Protein AF-A0A941DU02-F1 (afdb_monomer_lite)

Sequence (100 aa):
DTREGNSEVDEASIPEVTQWWKENVGSQDEQAYTRQVIERFDKDESLKLLIVVDKLLTGFDEPKNTVLYIDKPLKEHNLIQAIARVNRLHPLKKFGLLID

Foldseek 3Di:
DDDPDDPPVPPVPQPPVNVCCCVPVNPDDPVVVVVVVLVCCQVPPVDDDDDDDPPCLPDRADLPQAEDEDPDPDDDPSVVSVLVRQARDDPVYPGHYYHD

Structure (mmCIF, N/CA/C/O backbone):
data_AF-A0A941DU02-F1
#
_entry.id   AF-A0A941DU02-F1
#
loop_
_atom_site.group_PDB
_atom_site.id
_atom_site.type_symbol
_atom_site.label_atom_id
_atom_site.label_alt_id
_atom_site.label_comp_id
_atom_site.label_asym_id
_atom_site.label_entity_id
_atom_site.label_seq_id
_atom_site.pdbx_PDB_ins_code
_atom_site.Cartn_x
_atom_site.Cartn_y
_atom_site.Cartn_z
_atom_site.occupancy
_atom_site.B_iso_or_equiv
_atom_site.auth_seq_id
_atom_site.auth_comp_id
_atom_site.auth_asym_id
_atom_site.auth_atom_id
_atom_site.pdbx_PDB_model_num
ATOM 1 N N . ASP A 1 1 ? -24.530 3.353 49.817 1.00 46.25 1 ASP A N 1
ATOM 2 C CA . ASP A 1 1 ? -25.276 3.779 48.626 1.00 46.25 1 ASP A CA 1
ATOM 3 C C . ASP A 1 1 ? -24.452 4.831 47.894 1.00 46.25 1 ASP A C 1
ATOM 5 O O . ASP A 1 1 ? -24.603 6.030 48.097 1.00 46.25 1 ASP A O 1
ATOM 9 N N . THR A 1 2 ? -23.421 4.366 47.192 1.00 43.31 2 THR A N 1
ATOM 10 C CA . THR A 1 2 ? -22.494 5.212 46.435 1.00 43.31 2 THR A CA 1
ATOM 11 C C . THR A 1 2 ? -22.885 5.089 44.979 1.00 43.31 2 THR A C 1
ATOM 13 O O . THR A 1 2 ? -22.647 4.059 44.358 1.00 43.31 2 THR A O 1
ATOM 16 N N . ARG A 1 3 ? -23.548 6.148 44.515 1.00 44.84 3 ARG A N 1
ATOM 17 C CA . ARG A 1 3 ? -24.052 6.377 43.163 1.00 44.84 3 ARG A CA 1
ATOM 18 C C . ARG A 1 3 ? -23.071 5.858 42.112 1.00 44.84 3 ARG A C 1
ATOM 20 O O . ARG A 1 3 ? -21.971 6.391 41.977 1.00 44.84 3 ARG A O 1
ATOM 27 N N . GLU A 1 4 ? -23.522 4.848 41.374 1.00 48.69 4 GLU A N 1
ATOM 28 C CA . GLU A 1 4 ? -23.019 4.474 40.058 1.00 48.69 4 GLU A CA 1
ATOM 29 C C . GLU A 1 4 ? -23.093 5.713 39.157 1.00 48.69 4 GLU A C 1
ATOM 31 O O . GLU A 1 4 ? -24.159 6.138 38.714 1.00 48.69 4 GLU A O 1
ATOM 36 N N . GLY A 1 5 ? -21.952 6.374 38.985 1.00 44.88 5 GLY A N 1
ATOM 37 C CA . GLY A 1 5 ? -21.780 7.429 38.002 1.00 44.88 5 GLY A CA 1
ATOM 38 C C . GLY A 1 5 ? -21.417 6.778 36.681 1.00 44.88 5 GLY A C 1
ATOM 39 O O . GLY A 1 5 ? -20.276 6.358 36.514 1.00 44.88 5 GLY A O 1
ATOM 40 N N . ASN A 1 6 ? -22.399 6.685 35.786 1.00 45.78 6 ASN A N 1
ATOM 41 C CA . ASN A 1 6 ? -22.239 6.359 34.374 1.00 45.78 6 ASN A CA 1
ATOM 42 C C . ASN A 1 6 ? -20.953 6.971 33.804 1.00 45.78 6 ASN A C 1
ATOM 44 O O . ASN A 1 6 ? -20.873 8.181 33.601 1.00 45.78 6 ASN A O 1
ATOM 48 N N . SER A 1 7 ? -19.969 6.133 33.486 1.00 48.91 7 SER A N 1
ATOM 49 C CA . SER A 1 7 ? -19.001 6.440 32.438 1.00 48.91 7 SER A CA 1
ATOM 50 C C . SER A 1 7 ? -19.538 5.864 31.131 1.00 48.91 7 SER A C 1
ATOM 52 O O . SER A 1 7 ? -18.951 4.949 30.553 1.00 48.91 7 SER A O 1
ATOM 54 N N . GLU A 1 8 ? -20.697 6.362 30.700 1.00 50.62 8 GLU A N 1
ATOM 55 C CA . GLU A 1 8 ? -21.057 6.306 29.289 1.00 50.62 8 GLU A CA 1
ATOM 56 C C . GLU A 1 8 ? -20.064 7.242 28.605 1.00 50.62 8 GLU A C 1
ATOM 58 O O . GLU A 1 8 ? -20.170 8.464 28.672 1.00 50.62 8 GLU A O 1
ATOM 63 N N . VAL A 1 9 ? -18.986 6.661 28.078 1.00 58.16 9 VAL A N 1
ATOM 64 C CA . VAL A 1 9 ? -18.112 7.367 27.148 1.00 58.16 9 VAL A CA 1
ATOM 65 C C . VAL A 1 9 ? -19.021 7.761 25.994 1.00 58.16 9 VAL A C 1
ATOM 67 O O . VAL A 1 9 ? -19.485 6.864 25.295 1.00 58.16 9 VAL A O 1
ATOM 70 N N . ASP A 1 10 ? -19.323 9.057 25.860 1.00 54.53 10 ASP A N 1
ATOM 71 C CA . ASP A 1 10 ? -20.136 9.607 24.771 1.00 54.53 10 ASP A CA 1
ATOM 72 C C . ASP A 1 10 ? -19.702 8.942 23.459 1.00 54.53 10 ASP A C 1
ATOM 74 O O . ASP A 1 10 ? -18.607 9.212 22.955 1.00 54.53 10 ASP A O 1
ATOM 78 N N . GLU A 1 11 ? -20.541 8.057 22.910 1.00 54.38 11 GLU A N 1
ATOM 79 C CA . GLU A 1 11 ? -20.277 7.368 21.637 1.00 54.38 11 GLU A CA 1
ATOM 80 C C . GLU A 1 11 ? -20.006 8.383 20.513 1.00 54.38 11 GLU A C 1
ATOM 82 O O . GLU A 1 11 ? -19.260 8.099 19.583 1.00 54.38 11 GLU A O 1
ATOM 87 N N . ALA A 1 12 ? -20.513 9.613 20.660 1.00 56.22 12 ALA A N 1
ATOM 88 C CA . ALA A 1 12 ? -20.277 10.744 19.767 1.00 56.22 12 ALA A CA 1
ATOM 89 C C . ALA A 1 12 ? -18.834 11.301 19.777 1.00 56.22 12 ALA A C 1
ATOM 91 O O . ALA A 1 12 ? -18.478 12.069 18.885 1.00 56.22 12 ALA A O 1
ATOM 92 N N . SER A 1 13 ? -18.009 10.959 20.773 1.00 59.50 13 SER A N 1
ATOM 93 C CA . SER A 1 13 ? -16.625 11.449 20.924 1.00 59.50 13 SER A CA 1
ATOM 94 C C . SER A 1 13 ? -15.574 10.427 20.476 1.00 59.50 13 SER A C 1
ATOM 96 O O . SER A 1 13 ? -14.384 10.737 20.378 1.00 59.50 13 SER A O 1
ATOM 98 N N . ILE A 1 14 ? -15.987 9.189 20.193 1.00 62.38 14 ILE A N 1
ATOM 99 C CA . ILE A 1 14 ? -15.076 8.152 19.718 1.00 62.38 14 ILE A CA 1
ATOM 100 C C . ILE A 1 14 ? -14.797 8.431 18.236 1.00 62.38 14 ILE A C 1
ATOM 102 O O . ILE A 1 14 ? -15.736 8.460 17.442 1.00 62.38 14 ILE A O 1
ATOM 106 N N . PRO A 1 15 ? -13.530 8.634 17.824 1.00 81.25 15 PRO A N 1
ATOM 107 C CA . PRO A 1 15 ? -13.211 8.774 16.411 1.00 81.25 15 PRO A CA 1
ATOM 108 C C . PRO A 1 15 ? -13.752 7.568 15.638 1.00 81.25 15 PRO A C 1
ATOM 110 O O . PRO A 1 15 ? -13.538 6.433 16.064 1.00 81.25 15 PRO A O 1
ATOM 113 N N . GLU A 1 16 ? -14.404 7.799 14.498 1.00 81.00 16 GLU A N 1
ATOM 114 C CA . GLU A 1 16 ? -15.013 6.752 13.657 1.00 81.00 16 GLU A CA 1
ATOM 115 C C . GLU A 1 16 ? -14.043 5.587 13.386 1.00 81.00 16 GLU A C 1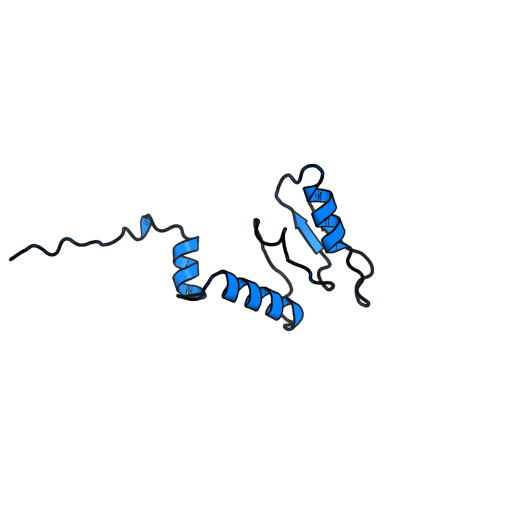
ATOM 117 O O . GLU A 1 16 ? -14.410 4.416 13.446 1.00 81.00 16 GLU A O 1
ATOM 122 N N . VAL A 1 17 ? -12.756 5.900 13.206 1.00 78.62 17 VAL A N 1
ATOM 123 C CA . VAL A 1 17 ? -11.678 4.916 13.036 1.00 78.62 17 VAL A CA 1
ATOM 124 C C . VAL A 1 17 ? -11.495 3.990 14.245 1.00 78.62 17 VAL A C 1
ATOM 126 O O . VAL A 1 17 ? -11.238 2.800 14.078 1.00 78.62 17 VAL A O 1
ATOM 129 N N . THR A 1 18 ? -11.645 4.505 15.464 1.00 80.56 18 THR A N 1
ATOM 130 C CA . THR A 1 18 ? -11.509 3.735 16.706 1.00 80.56 18 THR A CA 1
ATOM 131 C C . THR A 1 18 ? -12.695 2.793 16.883 1.00 80.56 18 THR A C 1
ATOM 133 O O . THR A 1 18 ? -12.516 1.645 17.293 1.00 80.56 18 THR A O 1
ATOM 136 N N . GLN A 1 19 ? -13.900 3.256 16.538 1.00 84.75 19 GLN A N 1
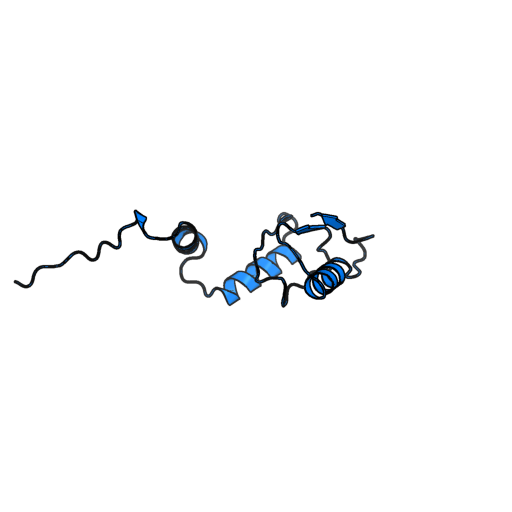ATOM 137 C CA . GLN A 1 19 ? -15.094 2.417 16.536 1.00 84.75 19 GLN A CA 1
ATOM 138 C C . GLN A 1 19 ? -14.980 1.309 15.484 1.00 84.75 19 GLN A C 1
ATOM 140 O O . GLN A 1 19 ? -15.102 0.130 15.819 1.00 84.75 19 GLN A O 1
ATOM 145 N N . TRP A 1 20 ? -14.633 1.670 14.246 1.00 85.94 20 TRP A N 1
ATOM 146 C CA . TRP A 1 20 ? -14.424 0.710 13.167 1.00 85.94 20 TRP A CA 1
ATOM 147 C C . TRP A 1 20 ? -13.377 -0.344 13.541 1.00 85.94 20 TRP A C 1
ATOM 149 O O . TRP A 1 20 ? -13.601 -1.537 13.335 1.00 85.94 20 TRP A O 1
ATOM 159 N N . TRP A 1 21 ? -12.254 0.069 14.141 1.00 83.69 21 TRP A N 1
ATOM 160 C CA . TRP A 1 21 ? -11.203 -0.852 14.579 1.00 83.69 21 TRP A CA 1
ATOM 161 C C . TRP A 1 21 ? -11.734 -1.877 15.581 1.00 83.69 21 TRP A C 1
ATO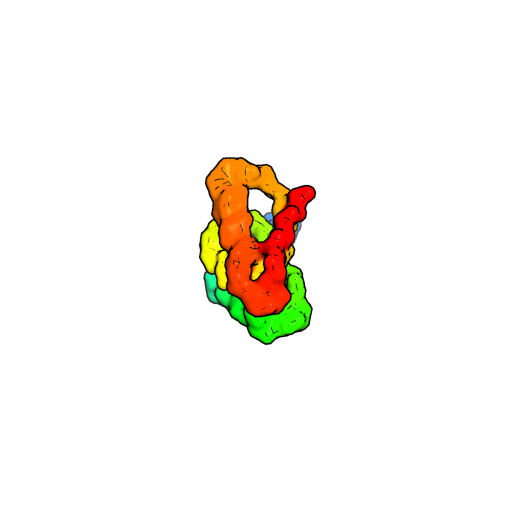M 163 O O . TRP A 1 21 ? -11.505 -3.076 15.429 1.00 83.69 21 TRP A O 1
ATOM 173 N N . LYS A 1 22 ? -12.491 -1.426 16.583 1.00 85.12 22 LYS A N 1
ATOM 174 C CA . LYS A 1 22 ? -13.087 -2.311 17.588 1.00 85.12 22 LYS A CA 1
ATOM 175 C C . LYS A 1 22 ? -14.066 -3.313 16.965 1.00 85.12 22 LYS A C 1
ATOM 177 O O . LYS A 1 22 ? -14.087 -4.465 17.386 1.00 85.12 22 LYS A O 1
ATOM 182 N N . GLU A 1 23 ? -14.845 -2.893 15.973 1.00 87.25 23 GLU A N 1
ATOM 183 C CA . GLU A 1 23 ? -15.848 -3.734 15.306 1.00 87.25 23 GLU A CA 1
ATOM 184 C C . GLU A 1 23 ? -15.239 -4.736 14.310 1.00 87.25 23 GLU A C 1
ATOM 186 O O . GLU A 1 23 ? -15.741 -5.851 14.183 1.00 87.25 23 GLU A O 1
ATOM 191 N N . ASN A 1 24 ? -14.152 -4.368 13.622 1.00 84.62 24 ASN A N 1
ATOM 192 C CA . ASN A 1 24 ? -13.610 -5.141 12.494 1.00 84.62 24 ASN A CA 1
ATOM 193 C C . ASN A 1 24 ? -12.297 -5.872 12.815 1.00 84.62 24 ASN A C 1
ATOM 195 O O . ASN A 1 24 ? -12.008 -6.909 12.222 1.00 84.62 24 ASN A O 1
ATOM 199 N N . VAL A 1 25 ? -11.499 -5.339 13.741 1.00 85.69 25 VAL A N 1
ATOM 200 C CA . VAL A 1 25 ? -10.195 -5.892 14.155 1.00 85.69 25 VAL A CA 1
ATOM 201 C C . VAL A 1 25 ? -10.247 -6.418 15.594 1.00 85.69 25 VAL A C 1
ATOM 203 O O . VAL A 1 25 ? -9.540 -7.362 15.951 1.00 85.69 25 VAL A O 1
ATOM 206 N N . GLY A 1 26 ? -11.117 -5.846 16.430 1.00 85.25 26 GLY A N 1
ATOM 207 C CA . GLY A 1 26 ? -11.317 -6.275 17.809 1.00 85.25 26 GLY A CA 1
ATOM 208 C C . GLY A 1 26 ? -10.142 -5.900 18.710 1.00 85.25 26 GLY A C 1
ATOM 209 O O . GLY A 1 26 ? -9.666 -4.766 18.702 1.00 85.25 26 GLY A O 1
ATOM 210 N N . SER A 1 27 ? -9.681 -6.857 19.518 1.00 83.06 27 SER A N 1
ATOM 211 C CA . SER A 1 27 ? -8.568 -6.681 20.464 1.00 83.06 27 SER A CA 1
ATOM 212 C C . SER A 1 27 ? -7.210 -7.103 19.897 1.00 83.06 27 SER A C 1
ATOM 214 O O . SER A 1 27 ? -6.268 -7.329 20.659 1.00 83.06 27 SER A O 1
ATOM 216 N N . GLN A 1 28 ? -7.112 -7.304 18.583 1.00 82.25 28 GLN A N 1
ATOM 217 C CA . GLN A 1 28 ? -5.871 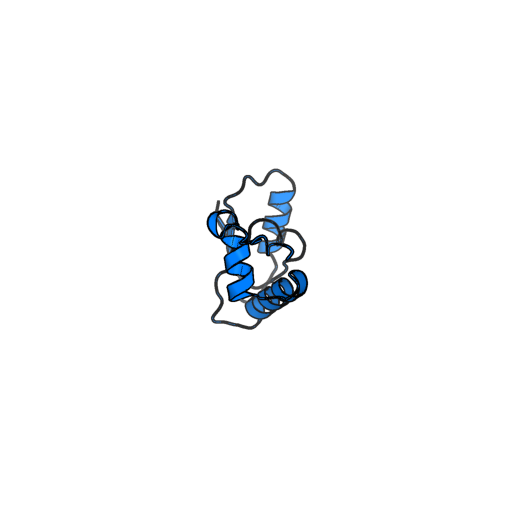-7.731 17.953 1.00 82.25 28 GLN A CA 1
ATOM 218 C C . GLN A 1 28 ? -4.832 -6.601 17.959 1.00 82.25 28 GLN A C 1
ATOM 220 O O . GLN A 1 28 ? -5.152 -5.432 17.747 1.00 82.25 28 GLN A O 1
ATOM 225 N N . ASP A 1 29 ? -3.572 -6.975 18.185 1.00 85.56 29 ASP A N 1
ATOM 226 C CA . ASP A 1 29 ? -2.437 -6.061 18.094 1.00 85.56 29 ASP A CA 1
ATOM 227 C C . ASP A 1 29 ? -2.293 -5.481 16.675 1.00 85.56 29 ASP A C 1
ATOM 229 O O . ASP A 1 29 ? -2.374 -6.200 15.672 1.00 85.56 29 ASP A O 1
ATOM 233 N N . GLU A 1 30 ? -2.033 -4.176 16.593 1.00 81.19 30 GLU A N 1
ATOM 234 C CA . GLU A 1 30 ? -1.947 -3.440 15.331 1.00 81.19 30 GLU A CA 1
ATOM 235 C C . GLU A 1 30 ? -0.839 -3.985 14.415 1.00 81.19 30 GLU A C 1
ATOM 237 O O . GLU A 1 30 ? -1.022 -4.092 13.197 1.00 81.19 30 GLU A O 1
ATOM 242 N N . GLN A 1 31 ? 0.310 -4.377 14.980 1.00 80.56 31 GLN A N 1
ATOM 243 C CA . GLN A 1 31 ? 1.422 -4.913 14.192 1.00 80.56 31 GLN A CA 1
ATOM 244 C C . GLN A 1 31 ? 1.100 -6.310 13.663 1.00 80.56 31 GLN A C 1
ATOM 246 O O . GLN A 1 31 ? 1.469 -6.654 12.537 1.00 80.56 31 GLN A O 1
ATOM 251 N N . ALA A 1 32 ? 0.419 -7.135 14.459 1.00 84.25 32 ALA A N 1
ATOM 252 C CA . ALA A 1 32 ? -0.070 -8.435 14.014 1.00 84.25 32 ALA A CA 1
ATOM 253 C C . ALA A 1 32 ? -1.100 -8.293 12.883 1.00 84.25 32 ALA A C 1
ATOM 255 O O . ALA A 1 32 ? -0.972 -8.972 11.865 1.00 84.25 32 ALA A O 1
ATOM 256 N N . TYR A 1 33 ? -2.072 -7.385 13.023 1.00 85.12 33 TYR A N 1
ATOM 257 C CA . TYR A 1 33 ? -3.063 -7.099 11.978 1.00 85.12 33 TYR A CA 1
ATOM 258 C C . TYR A 1 33 ? -2.403 -6.610 10.685 1.00 85.12 33 TYR A C 1
ATOM 260 O O . TYR A 1 33 ? -2.644 -7.160 9.613 1.00 85.12 33 TYR A O 1
ATOM 268 N N . THR A 1 34 ? -1.482 -5.650 10.789 1.00 81.38 34 THR A N 1
ATOM 269 C CA . THR A 1 34 ? -0.756 -5.110 9.630 1.00 81.38 34 THR A CA 1
ATOM 270 C C . THR A 1 34 ? 0.011 -6.202 8.884 1.00 81.38 34 THR A C 1
ATOM 272 O O . THR A 1 34 ? -0.079 -6.291 7.660 1.00 81.38 34 THR A O 1
ATOM 275 N N . ARG A 1 35 ? 0.726 -7.080 9.604 1.00 82.12 35 ARG A N 1
ATOM 276 C CA . ARG A 1 35 ? 1.440 -8.213 8.989 1.00 82.12 35 ARG A CA 1
ATOM 277 C C . ARG A 1 35 ? 0.493 -9.159 8.256 1.00 82.12 35 ARG A C 1
ATOM 279 O O . ARG A 1 35 ? 0.781 -9.534 7.126 1.00 82.12 35 ARG A O 1
ATOM 286 N N . GLN A 1 36 ? -0.647 -9.493 8.858 1.00 85.06 36 GLN A N 1
ATOM 287 C CA . GLN A 1 36 ? -1.642 -10.365 8.229 1.00 85.06 36 GLN A CA 1
ATOM 288 C C . GLN A 1 36 ? -2.247 -9.747 6.965 1.00 85.06 36 GLN A C 1
ATOM 290 O O . GLN A 1 36 ? -2.422 -10.453 5.976 1.00 85.06 36 GLN A O 1
ATOM 295 N N . VAL A 1 37 ? -2.533 -8.442 6.963 1.00 85.12 37 VAL A N 1
ATOM 296 C CA . VAL A 1 37 ? -3.050 -7.740 5.777 1.00 85.12 37 VAL A CA 1
ATOM 297 C C . VAL A 1 37 ? -2.023 -7.744 4.643 1.00 85.12 37 VAL A C 1
ATOM 299 O O . VAL A 1 37 ? -2.390 -8.003 3.499 1.00 85.12 37 VAL A O 1
ATOM 302 N N . ILE A 1 38 ? -0.742 -7.517 4.950 1.00 81.25 38 ILE A N 1
ATOM 303 C CA . ILE A 1 38 ? 0.343 -7.571 3.957 1.00 81.25 38 ILE A CA 1
ATOM 304 C C . ILE A 1 38 ? 0.498 -8.991 3.400 1.00 81.25 38 ILE A C 1
ATOM 306 O O . ILE A 1 38 ? 0.518 -9.169 2.186 1.00 81.25 38 ILE A O 1
ATOM 310 N N . GLU A 1 39 ? 0.547 -10.012 4.260 1.00 83.88 39 GLU A N 1
ATOM 311 C CA . GLU A 1 39 ? 0.624 -11.408 3.811 1.00 83.88 39 GLU A CA 1
ATOM 312 C C . GLU A 1 39 ? -0.585 -11.818 2.971 1.00 83.88 39 GLU A C 1
ATOM 314 O O . GLU A 1 39 ? -0.456 -12.569 2.003 1.00 83.88 39 GLU A O 1
ATOM 319 N N . ARG A 1 40 ? -1.772 -11.332 3.340 1.00 86.50 40 ARG A N 1
ATOM 320 C CA . ARG A 1 40 ? -2.983 -11.556 2.563 1.00 86.50 40 ARG A CA 1
ATOM 321 C C . ARG A 1 40 ? -2.879 -10.884 1.200 1.00 86.50 40 ARG A C 1
ATOM 323 O O . ARG A 1 40 ? -3.256 -11.507 0.225 1.00 86.50 40 ARG A O 1
ATOM 330 N N . PHE A 1 41 ? -2.340 -9.672 1.106 1.00 83.88 41 PHE A N 1
ATOM 331 C CA . PHE A 1 41 ? -2.146 -8.992 -0.177 1.00 83.88 41 PHE A CA 1
ATOM 332 C C . PHE A 1 41 ? -1.205 -9.753 -1.127 1.00 83.88 41 PHE A C 1
ATOM 334 O O . PHE A 1 41 ? -1.431 -9.751 -2.334 1.00 83.88 41 PHE A O 1
ATOM 341 N N . ASP A 1 42 ? -0.201 -10.458 -0.603 1.00 80.88 42 ASP A N 1
ATOM 342 C CA . ASP A 1 42 ? 0.659 -11.326 -1.420 1.00 80.88 42 ASP A CA 1
ATOM 343 C C . ASP A 1 42 ? -0.064 -12.609 -1.889 1.00 80.88 42 ASP A C 1
ATOM 345 O O . ASP A 1 42 ? 0.048 -13.014 -3.054 1.00 80.88 42 ASP A O 1
ATOM 349 N N . LYS A 1 43 ? -0.813 -13.257 -0.985 1.00 84.44 43 LYS A N 1
ATOM 350 C CA . LYS A 1 43 ? -1.383 -14.603 -1.193 1.00 84.44 43 LYS A CA 1
ATOM 351 C C . LYS A 1 43 ? -2.791 -14.617 -1.801 1.00 84.44 43 LYS A C 1
ATOM 353 O O . LYS A 1 43 ? -3.151 -15.582 -2.469 1.00 84.44 43 LYS A O 1
ATOM 358 N N . ASP A 1 44 ? -3.605 -13.602 -1.530 1.00 85.56 44 ASP A N 1
ATOM 359 C CA . ASP A 1 44 ? -5.016 -13.518 -1.916 1.00 85.56 44 ASP A CA 1
ATOM 360 C C . ASP A 1 44 ? -5.155 -12.767 -3.241 1.00 85.56 44 ASP A C 1
ATOM 362 O O . ASP A 1 44 ? -5.132 -11.538 -3.297 1.00 85.56 44 ASP A O 1
ATOM 366 N N . GLU A 1 45 ? -5.352 -13.511 -4.329 1.00 81.06 45 GLU A N 1
ATOM 367 C CA . GLU A 1 45 ? -5.525 -12.913 -5.651 1.00 81.06 45 GLU A CA 1
ATOM 368 C C . GLU A 1 45 ? -6.773 -12.024 -5.761 1.00 81.06 45 GLU A C 1
ATOM 370 O O . GLU A 1 45 ? -6.835 -11.208 -6.680 1.00 81.06 45 GLU A O 1
ATOM 375 N N . SER A 1 46 ? -7.760 -12.138 -4.867 1.00 86.62 46 SER A N 1
ATOM 376 C CA . SER A 1 46 ? -8.948 -11.275 -4.892 1.00 86.62 46 SER A CA 1
ATOM 377 C C . SER A 1 46 ? -8.673 -9.872 -4.340 1.00 86.62 46 SER A C 1
ATOM 379 O O . SER A 1 46 ? -9.361 -8.916 -4.709 1.00 86.62 46 SER A O 1
ATOM 381 N N . LEU A 1 47 ? -7.639 -9.716 -3.507 1.00 84.38 47 LEU A N 1
ATOM 382 C CA . LEU A 1 47 ? -7.278 -8.441 -2.904 1.00 84.38 47 LEU A CA 1
ATOM 383 C C . LEU A 1 47 ? -6.394 -7.636 -3.866 1.00 84.38 47 LEU A C 1
ATOM 385 O O . LEU A 1 47 ? -5.215 -7.919 -4.047 1.00 84.38 47 LEU A O 1
ATOM 389 N N . LYS A 1 48 ? -6.979 -6.622 -4.516 1.00 83.19 48 LYS A N 1
ATOM 390 C CA . LYS A 1 48 ? -6.293 -5.816 -5.547 1.00 83.19 48 LYS A CA 1
ATOM 391 C C . LYS A 1 48 ? -5.886 -4.412 -5.103 1.00 83.19 48 LYS A C 1
ATOM 393 O O . LYS A 1 48 ? -5.078 -3.785 -5.782 1.00 83.19 48 LYS A O 1
ATOM 398 N N . LEU A 1 49 ? -6.442 -3.911 -4.000 1.00 82.88 49 LEU A N 1
ATOM 399 C CA . LEU A 1 49 ? -6.230 -2.544 -3.528 1.00 82.88 49 LEU A CA 1
ATOM 400 C C . LEU A 1 49 ? -5.917 -2.541 -2.034 1.00 82.88 49 LEU A C 1
ATOM 402 O O . LEU A 1 49 ? -6.614 -3.177 -1.247 1.00 82.88 49 LEU A O 1
ATOM 406 N N . LEU A 1 50 ? -4.890 -1.784 -1.663 1.00 82.25 50 LEU A N 1
ATOM 407 C CA . LEU A 1 50 ? -4.518 -1.521 -0.282 1.00 82.25 50 LEU A CA 1
ATOM 408 C C . LEU A 1 50 ? -4.374 -0.006 -0.109 1.00 82.25 50 LEU A C 1
ATOM 410 O O . LEU A 1 50 ? -3.568 0.617 -0.796 1.00 82.25 50 LEU A O 1
ATOM 414 N N . ILE A 1 51 ? -5.171 0.581 0.783 1.00 80.69 51 ILE A N 1
ATOM 415 C CA . ILE A 1 51 ? -5.161 2.023 1.066 1.00 80.69 51 ILE A CA 1
ATOM 416 C C . ILE A 1 51 ? -4.374 2.254 2.346 1.00 80.69 51 ILE A C 1
ATOM 418 O O . ILE A 1 51 ? -4.672 1.638 3.369 1.00 80.69 51 ILE A O 1
ATOM 422 N N . VAL A 1 52 ? -3.386 3.147 2.295 1.00 73.56 52 VAL A N 1
ATOM 423 C CA . VAL A 1 52 ? -2.490 3.436 3.419 1.00 73.56 52 VAL A CA 1
ATOM 424 C C . VAL A 1 52 ? -2.181 4.916 3.534 1.00 73.56 52 VAL A C 1
ATOM 426 O O . VAL A 1 52 ? -2.082 5.610 2.530 1.00 73.56 52 VAL A O 1
ATOM 429 N N . VAL A 1 53 ? -2.012 5.383 4.772 1.00 65.88 53 VAL A N 1
ATOM 430 C CA . VAL A 1 53 ? -1.763 6.800 5.076 1.00 65.88 53 VAL A CA 1
ATOM 431 C C . VAL A 1 53 ? -0.270 7.060 5.284 1.00 65.88 53 VAL A C 1
ATOM 433 O O . VAL A 1 53 ? 0.334 7.795 4.515 1.00 65.88 53 VAL A O 1
ATOM 436 N N . ASP A 1 54 ? 0.345 6.419 6.286 1.00 59.72 54 ASP A N 1
ATOM 437 C CA . ASP A 1 54 ? 1.745 6.701 6.657 1.00 59.72 54 ASP A CA 1
ATOM 438 C C . ASP A 1 54 ? 2.611 5.450 6.883 1.00 59.72 54 ASP A C 1
ATOM 440 O O . ASP A 1 54 ? 3.819 5.466 6.642 1.00 59.72 54 ASP A O 1
ATOM 444 N N . LYS A 1 55 ? 2.017 4.329 7.314 1.00 50.84 55 LYS A N 1
ATOM 445 C CA . LYS A 1 55 ? 2.777 3.192 7.868 1.00 50.84 55 LYS A CA 1
ATOM 446 C C . LYS A 1 55 ? 3.434 2.248 6.853 1.00 50.84 55 LYS A C 1
ATOM 448 O O . LYS A 1 55 ? 4.243 1.422 7.258 1.00 50.84 55 LYS A O 1
ATOM 453 N N . LEU A 1 56 ? 3.176 2.368 5.548 1.00 53.66 56 LEU A N 1
ATOM 454 C CA . LEU A 1 56 ? 3.826 1.506 4.539 1.00 53.66 56 LEU A CA 1
ATOM 455 C C . LEU A 1 56 ? 5.039 2.145 3.850 1.00 53.66 56 LEU A C 1
ATOM 457 O O . LEU A 1 56 ? 5.714 1.486 3.058 1.00 53.66 56 LEU A O 1
ATOM 461 N N . LEU A 1 57 ? 5.402 3.381 4.210 1.00 51.12 57 LEU A N 1
ATOM 462 C CA . LEU A 1 57 ? 6.655 3.993 3.758 1.00 51.12 57 LEU A CA 1
ATOM 463 C C . LEU A 1 57 ? 7.893 3.501 4.537 1.00 51.12 57 LEU A C 1
ATOM 465 O O . LEU A 1 57 ? 9.012 3.901 4.217 1.00 51.12 57 LEU A O 1
ATOM 469 N N . THR A 1 58 ? 7.753 2.572 5.482 1.00 50.69 58 THR A N 1
ATOM 470 C CA . THR A 1 58 ? 8.877 1.847 6.099 1.00 50.69 58 THR A CA 1
ATOM 471 C C . THR A 1 58 ? 8.491 0.393 6.347 1.00 50.69 58 THR A C 1
ATOM 473 O O . THR A 1 58 ? 7.966 0.058 7.400 1.00 50.69 58 THR A O 1
ATOM 476 N N . GLY A 1 59 ? 8.744 -0.474 5.362 1.00 55.06 59 GLY A N 1
ATOM 477 C CA . GLY A 1 59 ? 8.666 -1.934 5.527 1.00 55.06 59 GLY A CA 1
ATOM 478 C C . GLY A 1 59 ? 7.696 -2.657 4.594 1.00 55.06 59 GLY A C 1
ATOM 479 O O . GLY A 1 59 ? 7.763 -3.878 4.517 1.00 55.06 59 GLY A O 1
ATOM 480 N N . PHE A 1 60 ? 6.854 -1.939 3.840 1.00 66.75 60 PHE A N 1
ATOM 481 C CA . PHE A 1 60 ? 6.095 -2.563 2.757 1.00 66.75 60 PHE A CA 1
ATOM 482 C C . PHE A 1 60 ? 7.010 -2.836 1.575 1.00 66.75 60 PHE A C 1
ATOM 484 O O . PHE A 1 60 ? 7.644 -1.931 1.024 1.00 66.75 60 PHE A O 1
ATOM 491 N N . ASP A 1 61 ? 7.093 -4.101 1.217 1.00 65.44 61 ASP A N 1
ATOM 492 C CA . ASP A 1 61 ? 7.954 -4.601 0.174 1.00 65.44 61 ASP A CA 1
ATOM 493 C C . ASP A 1 61 ? 7.236 -5.749 -0.518 1.00 65.44 61 ASP A C 1
ATOM 495 O O . ASP A 1 61 ? 7.404 -6.908 -0.157 1.00 65.44 61 ASP A O 1
ATOM 499 N N . GLU A 1 62 ? 6.396 -5.391 -1.482 1.00 73.12 62 GLU A N 1
ATOM 500 C CA . GLU A 1 62 ? 5.673 -6.361 -2.284 1.00 73.12 62 GLU A CA 1
ATOM 501 C C . GLU A 1 62 ? 6.077 -6.195 -3.755 1.00 73.12 62 GLU A C 1
ATOM 503 O O . GLU A 1 62 ? 5.680 -5.209 -4.390 1.00 73.12 62 GLU A O 1
ATOM 508 N N . PRO A 1 63 ? 6.869 -7.121 -4.327 1.00 70.06 63 PRO A N 1
ATOM 509 C CA . PRO A 1 63 ? 7.257 -7.095 -5.736 1.00 70.06 63 PRO A CA 1
ATOM 510 C C . PRO A 1 63 ? 6.074 -7.009 -6.713 1.00 70.06 63 PRO A C 1
ATOM 512 O O . PRO A 1 63 ? 6.211 -6.389 -7.774 1.00 70.06 63 PRO A O 1
ATOM 515 N N . LYS A 1 64 ? 4.908 -7.572 -6.358 1.00 71.31 64 LYS A N 1
ATOM 516 C CA . LYS A 1 64 ? 3.669 -7.491 -7.153 1.00 71.31 64 LYS A CA 1
ATOM 517 C C . LYS A 1 64 ? 3.028 -6.101 -7.145 1.00 71.31 64 LYS A C 1
ATOM 519 O O . LYS A 1 64 ? 2.205 -5.815 -8.020 1.00 71.31 64 LYS A O 1
ATOM 524 N N . ASN A 1 65 ? 3.399 -5.215 -6.214 1.00 72.69 65 ASN A N 1
ATOM 525 C CA . ASN A 1 65 ? 2.860 -3.862 -6.180 1.00 72.69 65 ASN A CA 1
ATOM 526 C C . ASN A 1 65 ? 3.249 -3.113 -7.463 1.00 72.69 65 ASN A C 1
ATOM 528 O O . ASN A 1 65 ? 4.431 -2.898 -7.748 1.00 72.69 65 ASN A O 1
ATOM 532 N N . THR A 1 66 ? 2.238 -2.753 -8.250 1.00 72.81 66 THR A N 1
ATOM 533 C CA . THR A 1 66 ? 2.407 -2.185 -9.591 1.00 72.81 66 THR A CA 1
ATOM 534 C C . THR A 1 66 ? 1.989 -0.721 -9.653 1.00 72.81 66 THR A C 1
ATOM 536 O O . THR A 1 66 ? 2.564 0.017 -10.446 1.00 72.81 66 THR A O 1
ATOM 539 N N . VAL A 1 67 ? 1.033 -0.283 -8.829 1.00 78.12 67 VAL A N 1
ATOM 540 C CA . VAL A 1 67 ? 0.461 1.069 -8.892 1.00 78.12 67 VAL A CA 1
ATOM 541 C C . VAL A 1 67 ? 0.442 1.681 -7.499 1.00 78.12 67 VAL A C 1
ATOM 543 O O . VAL A 1 67 ? -0.107 1.088 -6.574 1.00 78.12 67 VAL A O 1
ATOM 546 N N . LEU A 1 68 ? 1.015 2.873 -7.362 1.00 80.31 68 LEU A N 1
ATOM 547 C CA . LE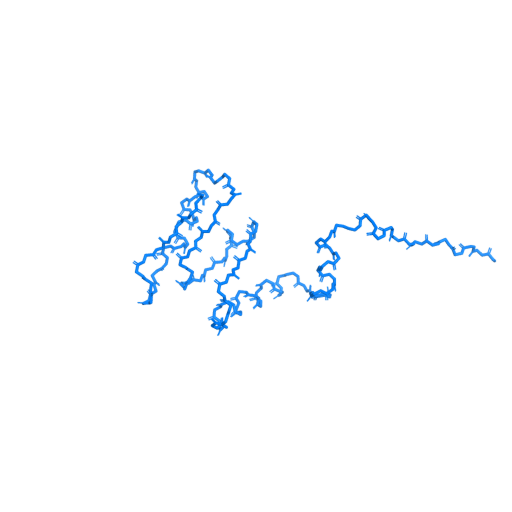U A 1 68 ? 0.981 3.658 -6.135 1.00 80.31 68 LEU A CA 1
ATOM 548 C C . LEU A 1 68 ? 0.275 4.989 -6.401 1.00 80.31 68 LEU A C 1
ATOM 550 O O . LEU A 1 68 ? 0.769 5.797 -7.185 1.00 80.31 68 LEU A O 1
ATOM 554 N N . TYR A 1 69 ? -0.860 5.188 -5.733 1.00 77.94 69 TYR A N 1
ATOM 555 C CA . TYR A 1 69 ? -1.564 6.467 -5.676 1.00 77.94 69 TYR A CA 1
ATOM 556 C C . TYR A 1 69 ? -1.053 7.258 -4.475 1.00 77.94 69 TYR A C 1
ATOM 558 O O . TYR A 1 69 ? -0.969 6.713 -3.371 1.00 77.94 69 TYR A O 1
ATOM 566 N N . ILE A 1 70 ? -0.694 8.516 -4.688 1.00 75.19 70 ILE A N 1
ATOM 567 C CA . ILE A 1 70 ? -0.183 9.410 -3.653 1.00 75.19 70 ILE A CA 1
ATOM 568 C C . ILE A 1 70 ? -1.088 10.632 -3.624 1.00 75.19 70 ILE A C 1
ATOM 570 O O . ILE A 1 70 ? -1.165 11.351 -4.597 1.00 75.19 70 ILE A O 1
ATOM 574 N N . ASP A 1 71 ? -1.743 10.869 -2.492 1.00 76.44 71 ASP A N 1
ATOM 575 C CA . ASP A 1 71 ? -2.502 12.100 -2.224 1.00 76.44 71 ASP A CA 1
ATOM 576 C C . ASP A 1 71 ? -1.871 12.830 -1.027 1.00 76.44 71 ASP A C 1
ATOM 578 O O . ASP A 1 71 ? -2.500 13.180 -0.029 1.00 76.44 71 ASP A O 1
ATOM 582 N N . LYS A 1 72 ? -0.537 12.928 -1.044 1.00 70.38 72 LYS A N 1
ATOM 583 C CA . LYS A 1 72 ? 0.247 13.576 0.012 1.00 70.38 72 LYS A CA 1
ATOM 584 C C . LYS A 1 72 ? 1.457 14.252 -0.618 1.00 70.38 72 LYS A C 1
ATOM 586 O O . LYS A 1 72 ? 2.151 13.603 -1.397 1.00 70.38 72 LYS A O 1
ATOM 591 N N . PRO A 1 73 ? 1.798 15.499 -0.238 1.00 67.06 73 PRO A N 1
ATOM 592 C CA . PRO A 1 73 ? 2.976 16.171 -0.770 1.00 67.06 73 PRO A CA 1
ATOM 593 C C . PRO A 1 73 ? 4.252 15.439 -0.330 1.00 67.06 73 PRO A C 1
ATOM 595 O O . PRO A 1 73 ? 4.801 15.694 0.746 1.00 67.06 73 PRO A O 1
ATOM 598 N N . LEU A 1 74 ? 4.735 14.516 -1.161 1.00 67.56 74 LEU A N 1
ATOM 599 C CA . LEU A 1 74 ? 6.024 13.867 -0.980 1.00 67.56 74 LEU A CA 1
ATOM 600 C C . LEU A 1 74 ? 7.114 14.835 -1.429 1.00 67.56 74 LEU A C 1
ATOM 602 O O . LEU A 1 74 ? 7.169 15.251 -2.583 1.00 67.56 74 LEU A O 1
ATOM 606 N N . LYS A 1 75 ? 8.002 15.194 -0.504 1.00 69.56 75 LYS A N 1
ATOM 607 C CA . LYS A 1 75 ? 9.153 16.048 -0.795 1.00 69.56 75 LYS A CA 1
ATOM 608 C C . LYS A 1 75 ? 10.432 15.226 -0.784 1.00 69.56 75 LYS A C 1
ATOM 610 O O . LYS A 1 75 ? 10.622 14.359 0.072 1.00 69.56 75 LYS A O 1
ATOM 615 N N . GLU A 1 76 ? 11.308 15.545 -1.732 1.00 71.94 76 GLU A N 1
ATOM 616 C CA . GLU A 1 76 ? 12.703 15.108 -1.759 1.00 71.94 76 GLU A CA 1
ATOM 617 C C . GLU A 1 76 ? 12.865 13.578 -1.629 1.00 71.94 76 GLU A C 1
ATOM 619 O O . GLU A 1 76 ? 12.372 12.800 -2.447 1.00 71.94 76 GLU A O 1
ATOM 624 N N . HIS A 1 77 ? 13.569 13.134 -0.591 1.00 71.44 77 HIS A N 1
ATOM 625 C CA . HIS A 1 77 ? 14.012 11.763 -0.384 1.00 71.44 77 HIS A CA 1
ATOM 626 C C . HIS A 1 77 ? 12.855 10.769 -0.211 1.00 71.44 77 HIS A C 1
ATOM 628 O O . HIS A 1 77 ? 12.977 9.615 -0.623 1.00 71.44 77 HIS A O 1
ATOM 634 N N . ASN A 1 78 ? 11.713 11.210 0.325 1.00 68.44 78 ASN A N 1
ATOM 635 C CA . ASN A 1 78 ? 10.548 10.345 0.528 1.00 68.44 78 ASN A CA 1
ATOM 636 C C . ASN A 1 78 ? 9.923 9.906 -0.804 1.00 68.44 78 ASN A C 1
ATOM 638 O O . ASN A 1 78 ? 9.480 8.765 -0.931 1.00 68.44 78 ASN A O 1
ATOM 642 N N . LEU A 1 79 ? 9.947 10.781 -1.817 1.00 72.50 79 LEU A N 1
ATOM 643 C CA . LEU A 1 79 ? 9.467 10.456 -3.160 1.00 72.50 79 LEU A CA 1
ATOM 644 C C . LEU A 1 79 ? 10.366 9.404 -3.820 1.00 72.50 79 LEU A C 1
ATOM 646 O O . LEU A 1 79 ? 9.877 8.412 -4.353 1.00 72.50 79 LEU A O 1
ATOM 650 N N . ILE A 1 80 ? 11.688 9.578 -3.730 1.00 73.44 80 ILE A N 1
ATOM 651 C CA . ILE A 1 80 ? 12.657 8.629 -4.299 1.00 73.44 80 ILE A CA 1
ATOM 652 C C . ILE A 1 80 ? 12.522 7.253 -3.633 1.00 73.44 80 ILE A C 1
ATOM 654 O O . ILE A 1 80 ? 12.539 6.232 -4.319 1.00 73.44 80 ILE A O 1
ATOM 658 N N . GLN A 1 81 ? 12.330 7.210 -2.312 1.00 75.25 81 GLN A N 1
ATOM 659 C CA . GLN A 1 81 ? 12.082 5.962 -1.587 1.00 75.25 81 GLN A CA 1
ATOM 660 C C . GLN A 1 81 ? 10.779 5.287 -2.030 1.00 75.25 81 GLN A C 1
ATOM 662 O O . GLN A 1 81 ? 10.764 4.072 -2.232 1.00 75.25 81 GLN A O 1
ATOM 667 N N . ALA A 1 82 ? 9.702 6.054 -2.219 1.00 71.06 82 ALA A N 1
ATOM 668 C CA . ALA A 1 82 ? 8.437 5.533 -2.727 1.00 71.06 82 ALA A CA 1
ATOM 669 C C . ALA A 1 82 ? 8.592 4.954 -4.147 1.00 71.06 82 ALA A C 1
ATOM 671 O O . ALA A 1 82 ? 8.213 3.807 -4.382 1.00 71.06 82 ALA A O 1
ATOM 672 N N . ILE A 1 83 ? 9.244 5.682 -5.061 1.00 72.94 83 ILE A N 1
ATOM 673 C CA . ILE A 1 83 ? 9.531 5.219 -6.431 1.00 72.94 83 ILE A CA 1
ATOM 674 C C . ILE A 1 83 ? 10.357 3.928 -6.412 1.00 72.94 83 ILE A C 1
ATOM 676 O O . ILE A 1 83 ? 10.016 2.958 -7.091 1.00 72.94 83 ILE A O 1
ATOM 680 N N . ALA A 1 84 ? 11.421 3.880 -5.607 1.00 73.69 84 ALA A N 1
ATOM 681 C CA . ALA A 1 84 ? 12.282 2.705 -5.503 1.00 73.69 84 ALA A CA 1
ATOM 682 C C . ALA A 1 84 ? 11.519 1.462 -5.012 1.00 73.69 84 ALA A C 1
ATOM 684 O O . ALA A 1 84 ? 11.800 0.351 -5.463 1.00 73.69 84 ALA A O 1
ATOM 685 N N . ARG A 1 85 ? 10.516 1.631 -4.138 1.00 73.50 85 ARG A N 1
ATOM 686 C CA . ARG A 1 85 ? 9.649 0.522 -3.714 1.00 73.50 85 ARG A CA 1
ATOM 687 C C . ARG A 1 85 ? 8.749 0.012 -4.829 1.00 73.50 85 ARG A C 1
ATOM 689 O O . ARG A 1 85 ? 8.639 -1.197 -5.012 1.00 73.50 85 ARG A O 1
ATOM 696 N N . VAL A 1 86 ? 8.133 0.916 -5.585 1.00 74.00 86 VAL A N 1
ATOM 697 C CA . VAL A 1 86 ? 7.228 0.551 -6.684 1.00 74.00 86 VAL A CA 1
ATOM 698 C C . VAL A 1 86 ? 8.002 -0.011 -7.876 1.00 74.00 86 VAL A C 1
ATOM 700 O O . VAL A 1 86 ? 7.433 -0.744 -8.672 1.00 74.00 86 VAL A O 1
ATOM 703 N N . ASN A 1 87 ? 9.310 0.224 -7.990 1.00 73.69 87 ASN A N 1
ATOM 704 C CA . ASN A 1 87 ? 10.120 -0.284 -9.101 1.00 73.69 87 ASN A CA 1
ATOM 705 C C . ASN A 1 87 ? 10.821 -1.635 -8.836 1.00 73.69 87 ASN A C 1
ATOM 707 O O . ASN A 1 87 ? 11.778 -1.989 -9.524 1.00 73.69 87 ASN A O 1
ATOM 711 N N . ARG A 1 88 ? 10.371 -2.423 -7.850 1.00 78.88 88 ARG A N 1
ATOM 712 C CA . ARG A 1 88 ? 10.905 -3.781 -7.644 1.00 78.88 88 ARG A CA 1
ATOM 713 C C . ARG A 1 88 ? 10.557 -4.702 -8.809 1.00 78.88 88 ARG A C 1
ATOM 715 O O . ARG A 1 88 ? 9.404 -4.742 -9.243 1.00 78.88 88 ARG A O 1
ATOM 722 N N . LEU A 1 89 ? 11.562 -5.430 -9.298 1.00 74.50 89 LEU A N 1
ATOM 723 C CA . LEU A 1 89 ? 11.427 -6.353 -10.422 1.00 74.50 89 LEU A CA 1
ATOM 724 C C . LEU A 1 89 ? 10.503 -7.513 -10.049 1.00 74.50 89 LEU A C 1
ATOM 726 O O . LEU A 1 89 ? 10.684 -8.151 -9.014 1.00 74.50 89 LEU A O 1
ATOM 730 N N . HIS A 1 90 ? 9.546 -7.810 -10.921 1.00 77.56 90 HIS A N 1
ATOM 731 C CA . HIS A 1 90 ? 8.691 -8.982 -10.799 1.00 77.56 90 HIS A CA 1
ATOM 732 C C . HIS A 1 90 ? 8.351 -9.505 -12.205 1.00 77.56 90 HIS A C 1
ATOM 734 O O . HIS A 1 90 ? 8.065 -8.691 -13.081 1.00 77.56 90 HIS A O 1
ATOM 740 N N . PRO A 1 91 ? 8.352 -10.828 -12.463 1.00 76.38 91 PRO A N 1
ATOM 741 C CA . PRO A 1 91 ? 8.169 -11.371 -13.817 1.00 76.38 91 PRO A CA 1
ATOM 742 C C . PRO A 1 91 ? 6.870 -10.941 -14.512 1.00 76.38 91 PRO A C 1
ATOM 744 O O . PRO A 1 91 ? 6.830 -10.793 -15.730 1.00 76.38 91 PRO A O 1
ATOM 747 N N . LEU A 1 92 ? 5.808 -10.708 -13.735 1.00 77.06 92 LEU A N 1
ATOM 748 C CA . LEU A 1 92 ? 4.501 -10.264 -14.239 1.00 77.06 92 LEU A CA 1
ATOM 749 C C . LEU A 1 92 ? 4.376 -8.735 -14.369 1.00 77.06 92 LEU A C 1
ATOM 751 O O . LEU A 1 92 ? 3.316 -8.234 -14.734 1.00 77.06 92 LEU A O 1
ATOM 755 N N . LYS A 1 93 ? 5.439 -7.985 -14.065 1.00 77.50 93 LYS A N 1
ATOM 756 C CA . LYS A 1 93 ? 5.431 -6.525 -13.958 1.00 77.50 93 LYS A CA 1
ATOM 757 C C . LYS A 1 93 ? 6.487 -5.920 -14.872 1.00 77.50 93 LYS A C 1
ATOM 759 O O . LYS A 1 93 ? 7.683 -6.125 -14.693 1.00 77.50 93 LYS A O 1
ATOM 764 N N . LYS A 1 94 ? 6.031 -5.142 -15.853 1.00 76.94 94 LYS A N 1
ATOM 765 C CA . LYS A 1 94 ? 6.913 -4.477 -16.825 1.00 76.94 94 LYS A CA 1
ATOM 766 C C . LYS A 1 94 ? 7.476 -3.151 -16.312 1.00 76.94 94 LYS A C 1
ATOM 768 O O . LYS A 1 94 ? 8.588 -2.791 -16.675 1.00 76.94 94 LYS A O 1
ATOM 773 N N . PHE A 1 95 ? 6.706 -2.428 -15.506 1.00 77.88 95 PHE A N 1
ATOM 774 C CA . PHE A 1 95 ? 7.071 -1.138 -14.924 1.00 77.88 95 PHE A CA 1
ATOM 775 C C . PHE A 1 95 ? 6.170 -0.844 -13.719 1.00 77.88 95 PHE A C 1
ATOM 777 O O . PHE A 1 95 ? 5.100 -1.436 -13.578 1.00 77.88 95 PHE A O 1
ATOM 784 N N . GLY A 1 96 ? 6.624 0.051 -12.846 1.00 78.50 96 GLY A N 1
ATOM 785 C CA . GLY A 1 96 ? 5.818 0.629 -11.776 1.00 78.50 96 GLY A CA 1
ATOM 786 C C . GLY A 1 96 ? 5.099 1.897 -12.238 1.00 78.50 96 GLY A C 1
ATOM 787 O O . GLY A 1 96 ? 5.671 2.680 -12.993 1.00 78.50 96 GLY A O 1
ATOM 788 N N . LEU A 1 97 ? 3.864 2.105 -11.787 1.00 81.19 97 LEU A N 1
ATOM 789 C CA . LEU A 1 97 ? 3.079 3.315 -12.024 1.00 81.19 97 LEU A CA 1
ATOM 790 C C . LEU A 1 97 ? 2.960 4.116 -10.728 1.00 81.19 97 LEU A C 1
ATOM 792 O O . LEU A 1 97 ? 2.618 3.568 -9.680 1.00 81.19 97 LEU A O 1
ATOM 796 N N . LEU A 1 98 ? 3.228 5.414 -10.821 1.00 78.00 98 LEU A N 1
ATOM 797 C CA . LEU A 1 98 ? 3.039 6.375 -9.744 1.00 78.00 98 LEU A CA 1
ATOM 798 C C . LEU A 1 98 ? 2.052 7.430 -10.236 1.00 78.00 98 LEU A C 1
ATOM 800 O O . LEU A 1 98 ? 2.268 8.013 -11.299 1.00 78.00 98 LEU A O 1
ATOM 804 N N . ILE A 1 99 ? 0.961 7.603 -9.497 1.00 78.44 99 ILE A N 1
ATOM 805 C CA . ILE A 1 99 ? -0.126 8.529 -9.813 1.00 78.44 99 ILE A CA 1
ATOM 806 C C . ILE A 1 99 ? -0.258 9.483 -8.625 1.00 78.44 99 ILE 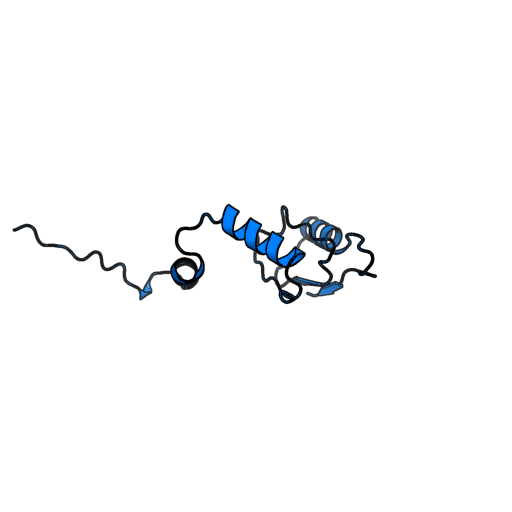A C 1
ATOM 808 O O . ILE A 1 99 ? -0.378 9.019 -7.491 1.00 78.44 99 ILE A O 1
ATOM 812 N N . ASP A 1 100 ? -0.186 10.779 -8.907 1.00 71.62 100 ASP A N 1
ATOM 813 C CA . ASP A 1 100 ? -0.399 11.900 -7.980 1.00 71.62 100 ASP A CA 1
ATOM 814 C C . ASP A 1 100 ? -1.670 12.633 -8.429 1.00 71.62 100 ASP A C 1
ATOM 816 O O . ASP A 1 100 ? -1.758 12.918 -9.652 1.00 71.62 100 ASP A O 1
#

Secondary structure (DSSP, 8-state):
----------GGGS-HHHHHHHHHTTT--HHHHHHHHHHHHHH-TT------SSTTTTT---TT--EEE--S---THHHHHHHHHHT--BTTBS--EEE-

Radius of gyration: 19.25 Å; chains: 1; bounding box: 39×31×66 Å

InterPro domains:
  IPR027417 P-loop containing nucleoside triphosphate hydrolase [G3DSA:3.40.50.300] (1-100)
  IPR027417 P-loop containing nucleoside triphosphate hydrolase [SSF52540] (29-93)
  IPR051268 Type I restriction enzyme R subunit [PTHR30195] (7-100)
  IPR055180 Restriction endonuclease, type I, HsdR, second RecA-like helicase domain [PF22679] (10-98)

Organism: NCBI:txid2828733

pLDDT: mean 72.97, std 11.96, range [43.31, 87.25]

=== Feature glossary ===
Key to the feature types in this record:

— What the protein is —

Primary structure: the covalent order of the twenty standard amino acids along the backbone. Two proteins with the same sequence will (almost always) fold to the same structure; two with 30% identity often share a fold but not the details.

Database cross-references. InterPro integrates a dozen domain/family signature databases into unified entries with residue-range hits. GO terms attach function/process/location labels with evidence codes. CATH codes position the fold in a four-level structural taxonomy. Organism is the NCBI-taxonomy species name.

— Where its atoms are —

The mmCIF block holds the 3D Cartesian coordinates of each backbone atom (N, Cα, C, O) in ångströms. mmCIF is the PDB's canonical archive format — a tagged-loop text representation of the atomic model.

Six rendered views show the 3D structure from the faces of a cube — i.e. along ±x, ±y, ±z. Rendering representation is drawn randomly per protein from cartoon (secondary-structure ribbons), sticks (backbone bonds), or molecular surface; coloring is either N→C rainbow (blue at the N-terminus through red at the C-terminus) or one color per chain.

— Local backbone conformation —

DSSP 8-state secondary structure assigns each residue one of H (α-helix), G (3₁₀-helix), I (π-helix), E (extended β-strand), B (isolated β-bridge), T (hydrogen-bonded turn), S (bend), or '-' (coil). The assignment is computed from backbone hydrogen-bond geometry via the Kabsch–Sander algorithm.

P-SEA three-state annotation labels each residue as helix, strand, or coil based purely on the geometry of the Cα trace. It serves as a fallback when the full backbone (and thus DSSP) is unavailable.

The φ/ψ torsion pair specifies the backbone conformation at each residue. φ rotates about the N–Cα bond, ψ about the Cα–C bond. Steric clashes forbid most of the (φ, ψ) plane — the allowed regions (α-helix basin, β-sheet basin, left-handed helix) are the Ramachandran-allowed regions.

— Global shape and packing —

The geometric summary reports three shape descriptors. Rg (radius of gyration) measures how spread out the Cα atoms are about their centre of mass; compact globular proteins have small Rg, elongated or unfolded ones large. Cα contacts (<8 Å, |i−j|>4) count long-range residue pairs in spatial proximity — high for tightly packed folds, near zero for rods or random coil. The bounding-box extents give the protein's footprint along x, y, z in Å.

Accessible surface area quantifies burial. A residue with SASA near zero is packed into the hydrophobic core; one with SASA >100 Å² sits on the surface. Computed here via the Shrake–Rupley numerical algorithm with a 1.4 Å probe.

Plot images: a contact map (which residues are close in 3D, as an N×N binary image), a Ramachandran scatter (backbone torsion angles, revealing secondary-structure composition at a glance), and — for AlphaFold structures — a PAE heatmap (pairwise prediction confidence).

— Structural neighborhood —

The Foldseek 3Di string encodes local tertiary geometry as a 20-letter alphabet — one character per residue — derived from the relative positions of nearby Cα atoms. Unlike the amino-acid sequence, 3Di is a direct function of the 3D structure, so two proteins with the same fold have similar 3Di strings even at low sequence identity.

Nearest PDB neighbors are the top structural matches found by Foldseek when searching this structure against the entire Protein Data Bank. Each hit reports a TM-score (0 to 1; >0.5 almost always implies the same fold) and an E-value. These are *structural* homologs — they may share no detectable sequence similarity.

— Confidence and disorder —

For AlphaFold models, the B-factor field carries pLDDT — the model's own estimate of local accuracy on a 0–100 scale. Regions with pLDDT<50 should be treated as essentially unmodeled; they often correspond to intrinsically disordered segments.

B-factor (Debye–Waller factor) reflects atomic displacement in the crystal lattice. It is an experimental observable (units Å²), not a prediction; low values mean the atom is pinned down, high values mean it moves or is heterogeneous across the crystal.

Predicted aligned error is AlphaFold's pairwise confidence. Unlike pLDDT (per-residue), PAE is per-residue-pair and captures whether two parts of the structure are correctly placed relative to each other. Units are ångströms of expected positional error.